Protein AF-A0A967H7A9-F1 (afdb_monomer)

pLDDT: mean 88.33, std 11.21, range [51.44, 95.88]

Sequence (55 aa):
GKPVIVGGDPERRGVVASASYEARPFGIHSGMPSSKARRLCPQAIFILSHFSLYR

Mean predicted aligned error: 4.37 Å

Structure (mmCIF, N/CA/C/O backbone):
data_AF-A0A967H7A9-F1
#
_entry.id   AF-A0A967H7A9-F1
#
loop_
_atom_site.group_PDB
_atom_site.id
_atom_site.type_symbol
_atom_site.label_atom_id
_atom_site.label_alt_id
_atom_site.label_comp_id
_atom_site.label_asym_id
_atom_site.label_entity_id
_atom_site.label_seq_id
_atom_site.pdbx_PDB_ins_code
_atom_site.Cartn_x
_atom_site.Cartn_y
_atom_site.Cartn_z
_atom_site.occupancy
_atom_site.B_iso_or_equiv
_atom_site.auth_seq_id
_atom_site.auth_comp_id
_atom_site.auth_asym_id
_atom_site.auth_atom_id
_atom_site.pdbx_PDB_model_num
ATOM 1 N N . GLY A 1 1 ? -7.208 6.401 11.190 1.00 84.31 1 GLY A N 1
ATOM 2 C CA . GLY A 1 1 ? -7.382 7.182 9.952 1.00 84.31 1 GLY A CA 1
ATOM 3 C C . GLY A 1 1 ? -7.828 6.288 8.810 1.00 84.31 1 GLY A C 1
ATOM 4 O O . GLY A 1 1 ? -8.327 5.196 9.061 1.00 84.31 1 GLY A O 1
ATOM 5 N N . LYS A 1 2 ? -7.690 6.752 7.562 1.00 89.75 2 LYS A N 1
ATOM 6 C CA . LYS A 1 2 ? -7.959 5.939 6.362 1.00 89.75 2 LYS A CA 1
ATOM 7 C C . LYS A 1 2 ? -6.680 5.185 5.961 1.00 89.75 2 LYS A C 1
ATOM 9 O O . LYS A 1 2 ? -5.610 5.778 6.063 1.00 89.75 2 LYS A O 1
ATOM 14 N N . PRO A 1 3 ? -6.759 3.922 5.506 1.00 94.75 3 PRO A N 1
ATOM 15 C CA . PRO A 1 3 ? -5.591 3.205 5.009 1.00 94.75 3 PRO A CA 1
ATOM 16 C C . PRO A 1 3 ? -5.090 3.860 3.720 1.00 94.75 3 PRO A C 1
ATOM 18 O O . PRO A 1 3 ? -5.838 3.994 2.749 1.00 94.75 3 PRO A O 1
ATOM 21 N N . VAL A 1 4 ? -3.827 4.282 3.720 1.00 94.62 4 VAL A N 1
ATOM 22 C CA . VAL A 1 4 ? -3.177 4.913 2.566 1.00 94.62 4 VAL A CA 1
ATOM 23 C C . VAL A 1 4 ? -1.984 4.075 2.143 1.00 94.62 4 VAL A C 1
ATOM 25 O O . VAL A 1 4 ? -1.203 3.610 2.973 1.00 94.62 4 VAL A O 1
ATOM 28 N N . ILE A 1 5 ? -1.843 3.884 0.838 1.00 94.81 5 ILE A N 1
ATOM 29 C CA . ILE A 1 5 ? -0.778 3.101 0.225 1.00 94.81 5 ILE A CA 1
ATOM 30 C C . ILE A 1 5 ? -0.132 3.968 -0.847 1.00 94.81 5 ILE A C 1
ATOM 32 O O . ILE A 1 5 ? -0.810 4.475 -1.735 1.00 94.81 5 ILE A O 1
ATOM 36 N N . VAL A 1 6 ? 1.182 4.132 -0.770 1.00 93.62 6 VAL A N 1
ATOM 37 C CA . VAL A 1 6 ? 1.983 4.819 -1.783 1.00 93.62 6 VAL A CA 1
ATOM 38 C C . VAL A 1 6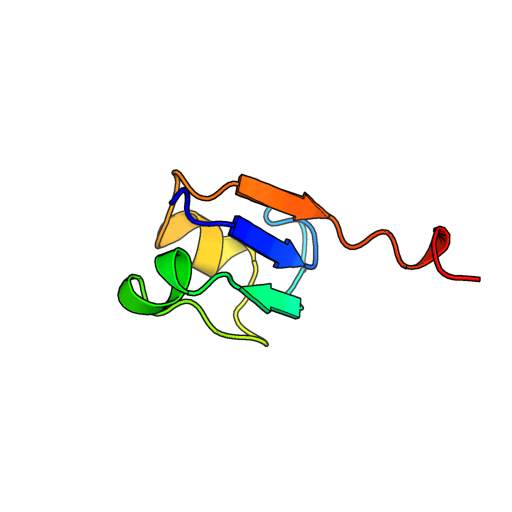 ? 2.735 3.761 -2.574 1.00 93.62 6 VAL A C 1
ATOM 40 O O . VAL A 1 6 ? 3.395 2.906 -1.984 1.00 93.62 6 VAL A O 1
ATOM 43 N N . GLY A 1 7 ? 2.667 3.795 -3.901 1.00 92.81 7 GLY A N 1
ATOM 44 C CA . GLY A 1 7 ? 3.389 2.828 -4.723 1.00 92.81 7 GLY A CA 1
ATOM 45 C C . GLY A 1 7 ? 3.020 2.869 -6.195 1.00 92.81 7 GLY A C 1
ATOM 46 O O . GLY A 1 7 ? 2.388 3.809 -6.675 1.00 92.81 7 GLY A O 1
ATOM 47 N N . GLY A 1 8 ? 3.432 1.824 -6.909 1.00 87.94 8 GLY A N 1
ATOM 48 C CA . GLY A 1 8 ? 3.072 1.639 -8.310 1.00 87.94 8 GLY A CA 1
ATOM 49 C C . GLY A 1 8 ? 1.585 1.321 -8.487 1.00 87.94 8 GLY A C 1
ATOM 50 O O . GLY A 1 8 ? 0.931 0.827 -7.566 1.00 87.94 8 GLY A O 1
ATOM 51 N N . ASP A 1 9 ? 1.078 1.578 -9.690 1.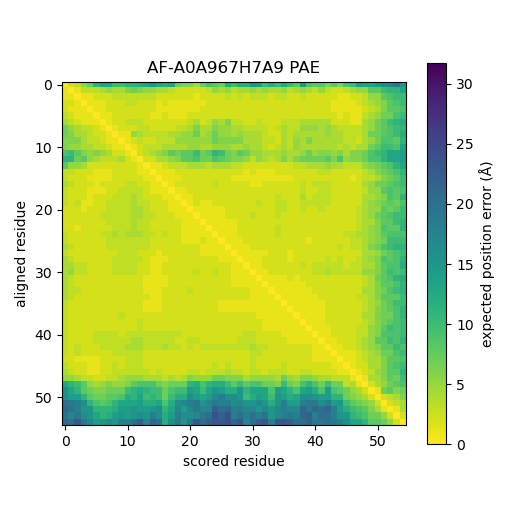00 85.94 9 ASP A N 1
ATOM 52 C CA . ASP A 1 9 ? -0.317 1.348 -10.077 1.00 85.94 9 ASP A CA 1
ATOM 53 C C . ASP A 1 9 ? -0.757 -0.113 -9.817 1.00 85.94 9 ASP A C 1
ATOM 55 O O . ASP A 1 9 ? -0.099 -1.029 -10.320 1.00 85.94 9 ASP A O 1
ATOM 59 N N . PRO A 1 10 ? -1.833 -0.352 -9.034 1.00 84.81 10 PRO A N 1
ATOM 60 C CA . PRO A 1 10 ? -2.400 -1.683 -8.797 1.00 84.81 10 PRO A CA 1
ATOM 61 C C . PRO A 1 10 ? -2.865 -2.420 -10.052 1.00 84.81 10 PRO A C 1
ATOM 63 O O . PRO A 1 10 ? -2.829 -3.649 -10.053 1.00 84.81 10 PRO A O 1
ATOM 66 N N . GLU A 1 11 ? -3.281 -1.690 -11.090 1.00 86.12 11 GLU A N 1
ATOM 67 C CA . GLU A 1 11 ? -3.733 -2.256 -12.369 1.00 86.12 11 GLU A CA 1
ATOM 68 C C . GLU A 1 11 ? -2.555 -2.602 -13.297 1.00 86.12 11 GLU A C 1
ATOM 70 O O . GLU A 1 11 ? -2.714 -3.264 -14.322 1.00 86.12 11 GLU A O 1
ATOM 75 N N . ARG A 1 12 ? -1.335 -2.186 -12.933 1.00 85.88 12 ARG A N 1
ATOM 76 C CA . ARG A 1 12 ? -0.088 -2.525 -13.631 1.00 85.88 12 ARG A CA 1
ATOM 77 C C . ARG A 1 12 ? 0.815 -3.374 -12.732 1.00 85.88 12 ARG A C 1
ATOM 79 O O . ARG A 1 12 ? 0.485 -3.734 -11.604 1.00 85.88 12 ARG A O 1
ATOM 86 N N . ARG A 1 13 ? 2.009 -3.716 -13.229 1.00 83.38 13 ARG A N 1
ATOM 87 C CA . ARG A 1 13 ? 3.053 -4.351 -12.408 1.00 83.38 13 ARG A CA 1
ATOM 88 C C . ARG A 1 13 ? 3.724 -3.301 -11.519 1.00 83.38 13 ARG A C 1
ATOM 90 O O . ARG A 1 13 ? 4.784 -2.785 -11.855 1.00 83.38 13 ARG A O 1
ATOM 97 N N . GLY A 1 14 ? 3.069 -2.969 -10.409 1.00 90.06 14 GLY A N 1
ATOM 98 C CA . GLY A 1 14 ? 3.572 -2.078 -9.366 1.00 90.06 14 GLY A CA 1
ATOM 99 C C . GLY A 1 14 ? 3.774 -2.787 -8.027 1.00 90.06 14 GLY A C 1
ATOM 100 O O . GLY A 1 14 ? 3.173 -3.830 -7.755 1.00 90.06 14 GLY A O 1
ATOM 101 N N . VAL A 1 15 ? 4.605 -2.192 -7.174 1.00 94.25 15 VAL A N 1
ATOM 102 C CA . VAL A 1 15 ? 4.772 -2.599 -5.774 1.00 94.25 15 VAL A CA 1
ATOM 103 C C . VAL A 1 15 ? 4.469 -1.436 -4.837 1.00 94.25 15 VAL A C 1
ATOM 105 O O . VAL A 1 15 ? 4.603 -0.266 -5.207 1.00 94.25 15 VAL A O 1
ATOM 108 N N . VAL A 1 16 ? 4.083 -1.769 -3.609 1.00 94.75 16 VAL A N 1
ATOM 109 C CA . VAL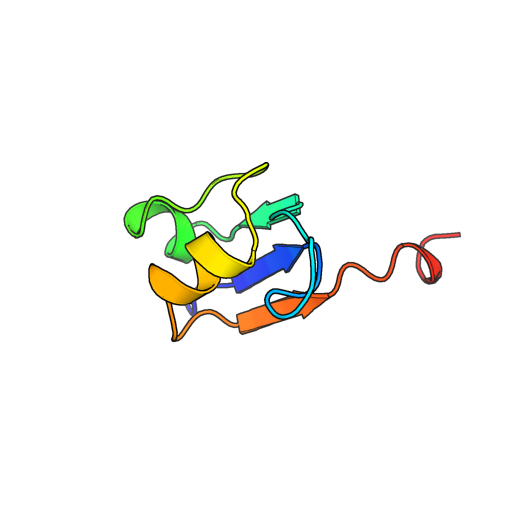 A 1 16 ? 3.921 -0.823 -2.509 1.00 94.75 16 VAL A CA 1
ATOM 110 C C . VAL A 1 16 ? 5.291 -0.266 -2.132 1.00 94.75 16 VAL A C 1
ATOM 112 O O . VAL A 1 16 ? 6.182 -1.014 -1.729 1.00 94.75 16 VAL A O 1
ATOM 115 N N . ALA A 1 17 ? 5.452 1.049 -2.239 1.00 93.62 17 ALA A N 1
ATOM 116 C CA . ALA A 1 17 ? 6.631 1.759 -1.761 1.00 93.62 17 ALA A CA 1
ATOM 117 C C . ALA A 1 17 ? 6.533 1.995 -0.246 1.00 93.62 17 ALA A C 1
ATOM 119 O O . ALA A 1 17 ? 7.457 1.683 0.504 1.00 93.62 17 ALA A O 1
ATOM 120 N N . SER A 1 18 ? 5.380 2.483 0.219 1.00 93.00 18 SER A N 1
ATOM 121 C CA . SER A 1 18 ? 5.101 2.733 1.634 1.00 93.00 18 SER A CA 1
ATOM 122 C C . SER A 1 18 ? 3.616 2.550 1.944 1.00 93.00 18 SER A C 1
ATOM 124 O O . SER A 1 18 ? 2.762 2.695 1.071 1.00 93.00 18 SER A O 1
ATOM 126 N N . ALA A 1 19 ? 3.300 2.233 3.195 1.00 94.38 19 ALA A N 1
ATOM 127 C CA . ALA A 1 19 ? 1.937 2.030 3.668 1.00 94.38 19 ALA A CA 1
ATOM 128 C C . ALA A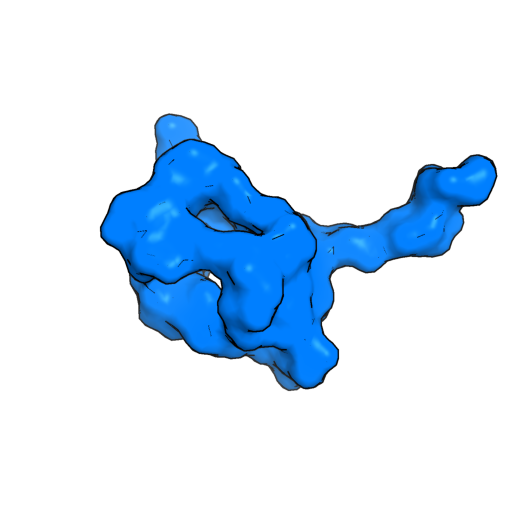 1 19 ? 1.730 2.748 5.004 1.00 94.38 19 ALA A C 1
ATOM 130 O O . ALA A 1 19 ? 2.616 2.742 5.865 1.00 94.38 19 ALA A O 1
ATOM 131 N N . SER A 1 20 ? 0.555 3.357 5.178 1.00 94.56 20 SER A N 1
ATOM 132 C CA . SER A 1 20 ? 0.177 3.993 6.437 1.00 94.56 20 SER A CA 1
ATOM 133 C C . SER A 1 20 ? 0.041 2.957 7.550 1.00 94.56 20 SER A C 1
ATOM 135 O O . SER A 1 20 ? -0.136 1.760 7.303 1.00 94.56 20 SER A O 1
ATOM 137 N N . TYR A 1 21 ? 0.102 3.412 8.800 1.00 94.25 21 TYR A N 1
ATOM 138 C CA . TYR A 1 21 ? -0.076 2.527 9.948 1.00 94.25 21 TYR A CA 1
ATOM 139 C C . TYR A 1 21 ? -1.432 1.816 9.920 1.00 94.25 21 TYR A C 1
ATOM 141 O O . TYR A 1 21 ? -1.498 0.639 10.251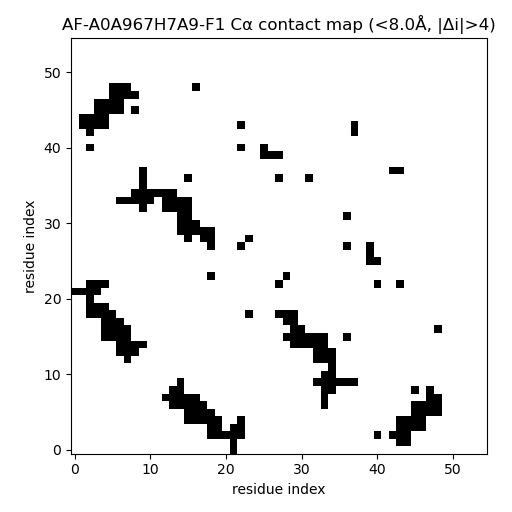 1.00 94.25 21 TYR A O 1
ATOM 149 N N . GLU A 1 22 ? -2.486 2.471 9.432 1.00 94.75 22 GLU A N 1
ATOM 150 C CA . GLU A 1 22 ? -3.816 1.870 9.286 1.00 94.75 22 GLU A CA 1
ATOM 151 C C . GLU A 1 22 ? -3.888 0.772 8.224 1.00 94.75 22 GLU A C 1
ATOM 153 O O . GLU A 1 22 ? -4.789 -0.059 8.279 1.00 94.75 22 GLU A O 1
ATOM 158 N N . ALA A 1 23 ? -2.957 0.740 7.268 1.00 94.56 23 ALA A N 1
ATOM 159 C CA . ALA A 1 23 ? -2.885 -0.313 6.260 1.00 94.56 23 ALA A CA 1
ATOM 160 C C . ALA A 1 23 ? -2.146 -1.570 6.768 1.00 94.56 23 ALA A C 1
ATOM 162 O O . ALA A 1 23 ? -2.376 -2.668 6.258 1.00 94.56 23 ALA A O 1
ATOM 163 N N . ARG A 1 24 ? -1.291 -1.448 7.794 1.00 92.25 24 ARG A N 1
ATOM 164 C CA . ARG A 1 24 ? -0.478 -2.565 8.314 1.00 92.25 24 ARG A CA 1
ATOM 165 C C . ARG A 1 24 ? -1.293 -3.732 8.893 1.00 92.25 24 ARG A C 1
ATOM 167 O O . ARG A 1 24 ? -0.918 -4.867 8.611 1.00 92.25 24 ARG A O 1
ATOM 174 N N . PRO A 1 25 ? -2.407 -3.520 9.626 1.00 95.12 25 PRO A N 1
ATOM 175 C CA . PRO A 1 25 ? -3.247 -4.619 10.111 1.00 95.12 25 PRO A CA 1
ATOM 176 C C . PRO A 1 25 ? -3.829 -5.502 9.000 1.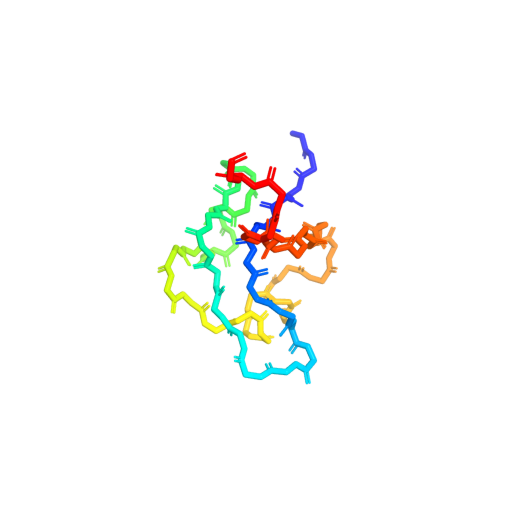00 95.12 25 PRO A C 1
ATOM 178 O O . PRO A 1 25 ? -4.081 -6.677 9.232 1.00 95.12 25 PRO A O 1
ATOM 181 N N . PHE A 1 26 ? -3.982 -4.977 7.778 1.00 94.12 26 PHE A N 1
ATOM 182 C CA . PHE A 1 26 ? -4.406 -5.756 6.605 1.00 94.12 26 PHE A CA 1
ATOM 183 C C . PHE A 1 26 ? -3.272 -6.616 6.016 1.00 94.12 26 PHE A C 1
ATOM 185 O O . PHE A 1 26 ? -3.437 -7.238 4.969 1.00 94.12 26 PHE A O 1
ATOM 192 N N . GLY A 1 27 ? -2.101 -6.627 6.658 1.00 94.69 27 GLY A N 1
ATOM 193 C CA . GLY A 1 27 ? -0.909 -7.334 6.204 1.00 94.69 27 GLY A CA 1
ATOM 194 C C . GLY A 1 27 ? -0.133 -6.601 5.111 1.00 94.69 27 GLY A C 1
ATOM 195 O O . GLY A 1 27 ? 0.743 -7.200 4.496 1.00 94.69 27 GLY A O 1
ATOM 196 N N . ILE A 1 28 ? -0.435 -5.327 4.840 1.00 95.88 28 ILE A N 1
ATOM 197 C CA . ILE A 1 28 ? 0.242 -4.551 3.795 1.00 95.88 28 ILE A CA 1
ATOM 198 C C . ILE A 1 28 ? 1.627 -4.111 4.281 1.00 95.88 28 ILE A C 1
ATOM 200 O O . ILE A 1 28 ? 1.772 -3.545 5.365 1.00 95.88 28 ILE A O 1
ATOM 204 N N . HIS A 1 29 ? 2.643 -4.322 3.444 1.00 94.12 29 HIS A N 1
ATOM 205 C CA . HIS A 1 29 ? 4.026 -3.926 3.704 1.00 94.12 29 HIS A CA 1
ATOM 206 C C . HIS A 1 29 ? 4.729 -3.473 2.415 1.00 94.12 29 HIS A C 1
ATOM 208 O O . HIS A 1 29 ? 4.287 -3.790 1.307 1.00 94.12 29 HIS A O 1
ATOM 214 N N . SER A 1 30 ? 5.842 -2.747 2.551 1.00 92.75 30 SER A N 1
ATOM 215 C CA . SER A 1 30 ? 6.682 -2.353 1.413 1.00 92.75 30 SER A CA 1
ATOM 216 C C . SER A 1 30 ? 7.167 -3.576 0.628 1.00 92.75 30 SER A C 1
ATOM 218 O O . SER A 1 30 ? 7.424 -4.638 1.199 1.00 92.75 30 SER A O 1
ATOM 220 N N . GLY A 1 31 ? 7.245 -3.444 -0.696 1.00 91.94 31 GLY A N 1
ATOM 221 C CA . GLY A 1 31 ? 7.587 -4.531 -1.618 1.00 91.94 31 GLY A CA 1
ATOM 222 C C . GLY A 1 31 ? 6.430 -5.480 -1.953 1.00 91.94 31 GLY A C 1
ATOM 223 O O . GLY A 1 31 ? 6.559 -6.291 -2.868 1.00 91.94 31 GLY A O 1
ATOM 224 N N . MET A 1 32 ? 5.279 -5.380 -1.274 1.00 95.31 32 MET A N 1
ATOM 225 C CA . MET A 1 32 ? 4.085 -6.142 -1.649 1.00 95.31 32 MET A CA 1
ATOM 226 C C . MET A 1 32 ? 3.596 -5.721 -3.048 1.00 95.31 32 MET A C 1
ATOM 228 O O . MET A 1 32 ? 3.542 -4.522 -3.323 1.00 95.31 32 MET A O 1
ATOM 232 N N . PRO A 1 33 ? 3.169 -6.654 -3.922 1.00 95.06 33 PRO A N 1
ATOM 233 C CA . PRO A 1 33 ? 2.519 -6.291 -5.179 1.00 95.06 33 PRO A CA 1
ATOM 234 C C . PRO A 1 33 ? 1.293 -5.401 -4.942 1.00 95.06 33 PRO A C 1
ATOM 236 O O . PRO A 1 33 ? 0.411 -5.765 -4.158 1.00 95.06 33 PRO A O 1
ATOM 239 N N . SER A 1 34 ? 1.201 -4.269 -5.644 1.00 94.06 34 SER A N 1
ATOM 240 C CA . SER A 1 34 ? 0.105 -3.303 -5.474 1.00 94.06 34 SER A CA 1
ATOM 241 C C . SER A 1 34 ? -1.268 -3.936 -5.727 1.00 94.06 34 SER A C 1
ATOM 243 O O . SER A 1 34 ? -2.220 -3.661 -4.999 1.00 94.06 34 SER A O 1
ATOM 245 N N . SER A 1 35 ? -1.358 -4.869 -6.679 1.00 94.50 35 SER A N 1
ATOM 246 C CA . SER A 1 35 ? -2.571 -5.655 -6.943 1.00 94.50 35 SER A CA 1
ATOM 247 C C . SER A 1 35 ? -2.986 -6.533 -5.756 1.00 94.50 35 SER A C 1
ATOM 249 O O . SER A 1 35 ? -4.168 -6.649 -5.436 1.00 94.50 35 SER A O 1
ATOM 251 N N . LYS A 1 36 ? -2.023 -7.133 -5.041 1.00 95.31 36 LYS A N 1
ATOM 252 C CA . LYS A 1 36 ? -2.297 -7.903 -3.817 1.00 95.31 36 LYS A CA 1
ATOM 253 C C . LYS A 1 36 ? -2.739 -6.979 -2.685 1.00 95.31 36 LYS A C 1
ATOM 255 O O . LYS A 1 36 ? -3.724 -7.290 -2.024 1.00 95.31 36 LYS A O 1
ATOM 260 N N . ALA A 1 37 ? -2.069 -5.843 -2.509 1.00 94.94 37 ALA A N 1
ATOM 261 C CA . ALA A 1 37 ? -2.438 -4.856 -1.499 1.00 94.94 37 ALA A CA 1
ATOM 262 C C . ALA A 1 37 ? -3.865 -4.314 -1.721 1.00 94.94 37 ALA A C 1
ATOM 264 O O . ALA A 1 37 ? -4.634 -4.211 -0.767 1.00 94.94 37 ALA A O 1
ATOM 265 N N . ARG A 1 38 ? -4.262 -4.075 -2.981 1.00 93.56 38 ARG A N 1
ATOM 266 C CA . ARG A 1 38 ? -5.630 -3.677 -3.357 1.00 93.56 38 ARG A CA 1
ATOM 267 C C . ARG A 1 38 ? -6.665 -4.745 -3.006 1.00 93.56 38 ARG A C 1
ATOM 269 O O . ARG A 1 38 ? -7.751 -4.398 -2.560 1.00 93.56 38 ARG A O 1
ATOM 276 N N . ARG A 1 39 ? -6.339 -6.031 -3.179 1.00 94.31 39 ARG A N 1
ATOM 277 C CA . ARG A 1 39 ? -7.233 -7.137 -2.792 1.00 94.31 39 ARG A CA 1
ATOM 278 C C . ARG A 1 39 ? -7.390 -7.269 -1.277 1.00 94.31 39 ARG A C 1
ATOM 280 O O . ARG A 1 39 ? -8.483 -7.569 -0.819 1.00 94.31 39 ARG A O 1
ATOM 287 N N . LEU A 1 40 ? -6.318 -7.049 -0.512 1.00 94.94 40 LEU A N 1
ATOM 288 C CA . LEU A 1 40 ? -6.346 -7.126 0.955 1.00 94.94 40 LEU A CA 1
ATOM 289 C C . LEU A 1 40 ? -7.086 -5.946 1.592 1.00 94.94 40 LEU A C 1
ATOM 291 O O . LEU A 1 40 ? -7.745 -6.109 2.615 1.00 94.94 40 LEU A O 1
ATOM 295 N N . CYS A 1 41 ? -6.980 -4.760 0.992 1.00 93.25 41 CYS A N 1
ATOM 296 C CA . CYS A 1 41 ? -7.635 -3.551 1.475 1.00 93.25 41 CYS A CA 1
ATOM 297 C C . CYS A 1 41 ? -8.239 -2.769 0.294 1.00 93.25 41 CYS A C 1
ATOM 299 O O . CYS A 1 41 ? -7.639 -1.799 -0.180 1.00 93.25 41 CYS A O 1
ATOM 301 N N . PRO A 1 42 ? -9.422 -3.170 -0.211 1.00 92.12 42 PRO A N 1
ATOM 302 C CA . PRO A 1 42 ? -10.077 -2.485 -1.328 1.00 92.12 42 PRO A CA 1
ATOM 303 C C . PRO A 1 42 ? -10.363 -1.008 -1.037 1.00 92.12 42 PRO A C 1
ATOM 305 O O . PRO A 1 42 ? -10.244 -0.169 -1.930 1.00 92.12 42 PRO A O 1
ATOM 308 N N . GLN A 1 43 ? -10.653 -0.687 0.228 1.00 92.94 43 GLN A N 1
ATOM 309 C CA . GLN A 1 43 ? -10.906 0.662 0.732 1.00 92.94 43 GLN A CA 1
ATOM 310 C C . GLN A 1 43 ? -9.648 1.534 0.871 1.00 92.94 43 GLN A C 1
ATOM 312 O O . GLN A 1 43 ? -9.762 2.710 1.224 1.00 92.94 43 GLN A O 1
ATOM 317 N N . ALA A 1 44 ? -8.451 0.983 0.643 1.00 92.62 44 ALA A N 1
ATOM 318 C CA . ALA A 1 44 ? -7.223 1.758 0.714 1.00 92.62 44 ALA A CA 1
ATOM 319 C C . ALA A 1 44 ? -7.146 2.806 -0.396 1.00 92.62 44 ALA A C 1
ATOM 321 O O . ALA A 1 44 ? -7.429 2.553 -1.572 1.00 92.62 44 ALA A O 1
ATOM 322 N N . ILE A 1 45 ? -6.691 3.994 -0.020 1.00 93.31 45 ILE A N 1
ATOM 323 C CA . ILE A 1 45 ? -6.389 5.063 -0.961 1.00 93.31 45 ILE A CA 1
ATOM 324 C C . ILE A 1 45 ? -5.000 4.782 -1.528 1.00 93.31 45 ILE A C 1
ATOM 326 O O . ILE A 1 45 ? -4.022 4.757 -0.781 1.00 93.31 45 ILE A O 1
ATOM 330 N N . PHE A 1 46 ? -4.916 4.567 -2.840 1.00 91.69 46 PHE A N 1
ATOM 331 C CA . PHE A 1 46 ? -3.639 4.398 -3.528 1.00 91.69 46 PHE A CA 1
ATOM 332 C C . PHE A 1 46 ? -3.170 5.730 -4.090 1.00 91.69 46 PHE A C 1
ATOM 334 O O . PHE A 1 46 ? -3.869 6.362 -4.879 1.00 91.69 46 PHE A O 1
ATOM 341 N N . ILE A 1 47 ? -1.968 6.122 -3.696 1.00 90.81 47 ILE A N 1
ATOM 342 C CA . ILE A 1 47 ? -1.266 7.283 -4.219 1.00 90.81 47 ILE A CA 1
ATOM 343 C C . ILE A 1 47 ? -0.164 6.756 -5.130 1.00 90.81 47 ILE A C 1
ATOM 345 O O . ILE A 1 47 ? 0.752 6.058 -4.683 1.00 90.81 47 ILE A O 1
ATOM 349 N N . LEU A 1 48 ? -0.263 7.084 -6.417 1.00 86.62 48 LEU A N 1
ATOM 350 C CA . LEU A 1 48 ? 0.774 6.748 -7.382 1.00 86.62 48 LEU A CA 1
ATOM 351 C C . LEU A 1 48 ? 2.039 7.534 -7.047 1.00 86.62 48 LEU A C 1
ATOM 353 O O . LEU A 1 48 ? 2.013 8.764 -6.951 1.00 86.62 48 LEU A O 1
ATOM 357 N N . SER A 1 49 ? 3.150 6.824 -6.860 1.00 71.94 49 SER A N 1
ATOM 358 C CA . SER A 1 49 ? 4.445 7.454 -6.619 1.00 71.94 49 SER A CA 1
ATOM 359 C C . SER A 1 49 ? 4.940 8.131 -7.900 1.00 71.94 49 SER A C 1
ATOM 361 O O . SER A 1 49 ? 5.593 7.505 -8.737 1.00 71.94 49 SER A O 1
ATOM 363 N N . HIS A 1 50 ? 4.634 9.416 -8.064 1.00 66.69 50 HIS A N 1
ATOM 364 C CA . HIS A 1 50 ? 5.205 10.249 -9.118 1.00 66.69 50 HIS A CA 1
ATOM 365 C C . HIS A 1 50 ? 6.637 10.639 -8.741 1.00 66.69 50 HIS A C 1
ATOM 367 O O . HIS A 1 50 ? 6.891 11.721 -8.219 1.00 66.69 50 HIS A O 1
ATOM 373 N N . PHE A 1 51 ? 7.594 9.755 -9.031 1.00 60.81 51 PHE A N 1
ATOM 374 C CA . PHE A 1 51 ? 9.026 10.055 -8.885 1.00 60.81 51 PHE A CA 1
ATOM 375 C C . PHE A 1 51 ? 9.469 11.262 -9.733 1.00 60.81 51 PHE A C 1
ATOM 377 O O . PHE A 1 51 ? 10.508 11.858 -9.471 1.00 60.81 51 PHE A O 1
ATOM 384 N N . SER A 1 52 ? 8.669 11.648 -10.732 1.00 58.91 52 SER A N 1
ATOM 385 C CA . SER A 1 52 ? 8.894 12.823 -11.575 1.00 58.91 52 SER A CA 1
ATOM 386 C C . SER A 1 52 ? 8.735 14.164 -10.849 1.00 58.91 52 SER A C 1
ATOM 388 O O . SER A 1 52 ? 9.217 15.162 -11.368 1.00 58.91 52 SER A O 1
ATOM 390 N N . LEU A 1 53 ? 8.076 14.209 -9.683 1.00 56.28 53 LEU A N 1
ATOM 391 C CA . LEU A 1 53 ? 7.822 15.449 -8.930 1.00 56.28 53 LEU A CA 1
ATOM 392 C C . LEU A 1 53 ? 8.893 15.780 -7.874 1.00 56.28 53 LEU A C 1
ATOM 394 O O . LEU A 1 53 ? 8.808 16.833 -7.255 1.00 56.28 53 LEU A O 1
ATOM 398 N N . TYR A 1 54 ? 9.888 14.912 -7.664 1.00 59.03 54 TYR A N 1
ATOM 399 C CA . TYR A 1 54 ? 10.917 15.065 -6.620 1.00 59.03 54 TYR A CA 1
ATOM 400 C C . TYR A 1 54 ? 12.324 15.365 -7.181 1.00 59.03 54 TYR A C 1
ATOM 402 O O . TYR A 1 54 ? 13.314 14.941 -6.588 1.00 59.03 54 TYR A O 1
ATOM 410 N N . ARG A 1 55 ? 12.425 16.038 -8.338 1.00 51.44 55 ARG A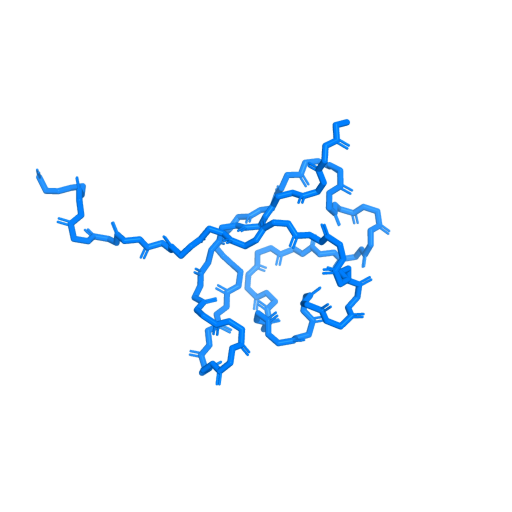 N 1
ATOM 411 C CA . ARG A 1 55 ? 13.708 16.554 -8.850 1.00 51.44 55 ARG A CA 1
ATOM 412 C C . ARG A 1 55 ? 14.001 17.951 -8.334 1.00 51.44 55 ARG A C 1
ATOM 414 O O . ARG A 1 55 ? 13.056 18.766 -8.329 1.00 51.44 55 ARG A O 1
#

Foldseek 3Di:
DFKEFEWADLVDQMWTCQIDPVLVVLVHDGRHGSVVSCVSCVRYHYDYPPPVVVD

Radius of gyration: 10.37 Å; Cα contacts (8 Å, |Δi|>4): 112; chains: 1; bounding box: 25×24×24 Å

Solvent-accessible surface area (backbone atoms only — not comparable to full-atom values): 3116 Å² tota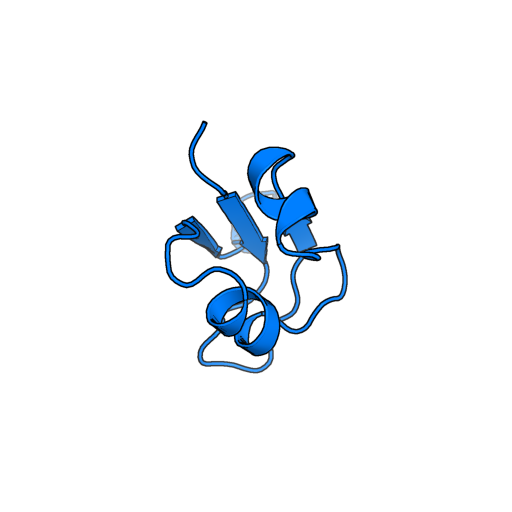l; per-residue (Å²): 128,78,29,36,35,34,17,40,52,46,94,50,101,21,35,23,64,41,60,37,78,64,27,38,84,61,70,48,48,60,71,39,46,17,46,56,45,42,70,61,38,70,84,41,47,75,42,69,67,63,74,84,76,75,119

Neare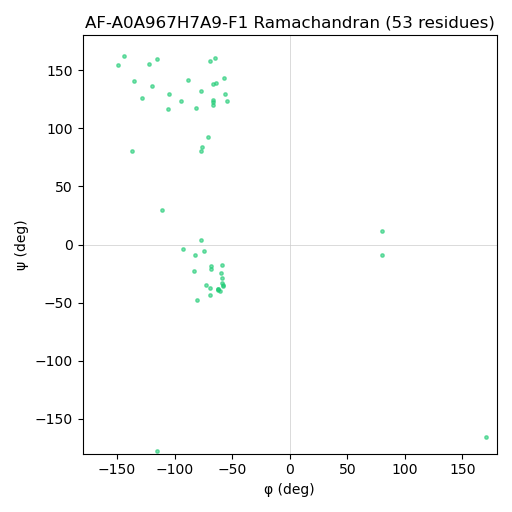st PDB structures (foldseek):
  4r8u-assembly2_B  TM=8.744E-01  e=6.371E-06  Escherichia coli K-12
  4irc-assembly1_F  TM=8.700E-01  e=1.178E-05  Escherichia coli K-12
  6juq-assembly1_F  TM=8.736E-01  e=2.331E-05  Escherichia coli
  5c5j-assembly1_F  TM=8.650E-01  e=2.496E-05  Escherichia coli
  3bq2-assembly1_A  TM=8.344E-01  e=1.657E-05  Sulfolobus acidocaldarius

Secondary structure (DSSP, 8-state):
---EEEES-TTSS-BEEEE-GGGGGGT--TTSBHHHHHHH-TTPEEEE--GGG--